Protein AF-A0A7I4XZI0-F1 (afdb_monomer)

Radius of gyration: 18.87 Å; Cα contacts (8 Å, |Δi|>4): 226; chains: 1; bounding box: 50×55×40 Å

pLDDT: mean 74.8, std 14.75, range [33.91, 90.94]

Mean predicted aligned error: 11.01 Å

Sequence (145 aa):
MHFLVASLIFCALLLRDGYAKDEKGFRCNKNVPKIAKEALLNAINEERSMFEIASLKEEDYDCDLAMKASQSIAVPSTLILEGQSKFENFWNETLKNALMSQNNGKTNVAEKIGCKITLTTSKDDGSHSAELYCLIDNGKVKTPR

Structure (mmCIF, N/CA/C/O backbone):
data_AF-A0A7I4XZI0-F1
#
_entry.id   AF-A0A7I4XZI0-F1
#
loop_
_atom_site.group_PDB
_atom_site.id
_atom_site.type_symbol
_atom_site.label_atom_id
_atom_site.label_alt_id
_atom_site.label_comp_id
_atom_site.label_asym_id
_atom_site.label_entity_id
_atom_site.label_seq_id
_atom_site.pdbx_PDB_ins_code
_atom_site.Cartn_x
_atom_site.Cartn_y
_atom_site.Cartn_z
_atom_site.occupancy
_atom_site.B_iso_or_equiv
_atom_site.auth_seq_id
_atom_site.auth_comp_id
_atom_site.auth_asym_id
_atom_site.auth_atom_id
_atom_site.pdbx_PDB_model_num
ATOM 1 N N . MET A 1 1 ? -34.372 -40.871 1.042 1.00 48.72 1 MET A N 1
ATOM 2 C CA . MET A 1 1 ? -33.244 -40.396 0.207 1.00 48.72 1 MET A CA 1
ATOM 3 C C . MET A 1 1 ? -33.208 -38.860 0.085 1.00 48.72 1 MET A C 1
ATOM 5 O O . MET A 1 1 ? -32.963 -38.352 -0.994 1.00 48.72 1 MET A O 1
ATOM 9 N N . HIS A 1 2 ? -33.413 -38.099 1.173 1.00 48.31 2 HIS A N 1
ATOM 10 C CA . HIS A 1 2 ? -33.394 -36.618 1.133 1.00 48.31 2 HIS A CA 1
ATOM 11 C C . HIS A 1 2 ? -32.171 -35.998 1.842 1.00 48.31 2 HIS A C 1
ATOM 13 O O . HIS A 1 2 ? -31.824 -34.852 1.588 1.00 48.31 2 HIS A O 1
ATOM 19 N N . PHE A 1 3 ? -31.462 -36.768 2.677 1.00 46.88 3 PHE A N 1
ATOM 20 C CA . PHE A 1 3 ? -30.312 -36.283 3.454 1.00 46.88 3 PHE A CA 1
ATOM 21 C C . PHE A 1 3 ? -28.989 -36.206 2.668 1.00 46.88 3 PHE A C 1
ATOM 23 O O . PHE A 1 3 ? -28.107 -35.437 3.037 1.00 46.88 3 PHE A O 1
ATOM 30 N N . LEU A 1 4 ? -28.848 -36.947 1.562 1.00 49.94 4 LEU A N 1
ATOM 31 C CA . LEU A 1 4 ? -27.613 -36.963 0.759 1.00 49.94 4 LEU A CA 1
ATOM 32 C C . LEU A 1 4 ? -27.466 -35.726 -0.146 1.00 49.94 4 LEU A C 1
ATOM 34 O O . LEU A 1 4 ? -26.353 -35.264 -0.380 1.00 49.94 4 LEU A O 1
ATOM 38 N N . VAL A 1 5 ? -28.579 -35.147 -0.610 1.00 54.59 5 VAL A N 1
ATOM 39 C CA . VAL A 1 5 ? -28.562 -33.982 -1.515 1.00 54.59 5 VAL A CA 1
ATOM 40 C C . VAL A 1 5 ? -28.169 -32.702 -0.767 1.00 54.59 5 VAL A C 1
ATOM 42 O O . VAL A 1 5 ? -27.373 -31.915 -1.270 1.00 54.59 5 VAL A O 1
ATOM 45 N N . ALA A 1 6 ? -28.650 -32.522 0.469 1.00 53.19 6 ALA A N 1
ATOM 46 C CA . ALA A 1 6 ? -28.291 -31.369 1.297 1.00 53.19 6 ALA A CA 1
ATOM 47 C C . ALA A 1 6 ? -26.794 -31.349 1.666 1.00 53.19 6 ALA A C 1
ATOM 49 O O . ALA A 1 6 ? -26.180 -30.285 1.676 1.00 53.19 6 ALA A O 1
ATOM 50 N N . SER A 1 7 ? -26.191 -32.521 1.902 1.00 56.75 7 SER A N 1
ATOM 51 C CA . SER A 1 7 ? -24.758 -32.653 2.203 1.00 56.75 7 SER A CA 1
ATOM 52 C C . SER A 1 7 ? -23.869 -32.288 1.006 1.00 56.75 7 SER A C 1
ATOM 54 O O . SER A 1 7 ? -22.890 -31.565 1.177 1.00 56.75 7 SER A O 1
ATOM 56 N N . LEU A 1 8 ? -24.246 -32.699 -0.210 1.00 53.84 8 LEU A N 1
ATOM 57 C CA . LEU A 1 8 ? -23.532 -32.340 -1.443 1.00 53.84 8 LEU A CA 1
ATOM 58 C C . LEU A 1 8 ? -23.592 -30.837 -1.746 1.00 53.84 8 LEU A C 1
ATOM 60 O O . LEU A 1 8 ? -22.586 -30.252 -2.142 1.00 53.84 8 LEU A O 1
ATOM 64 N N . ILE A 1 9 ? -24.743 -30.197 -1.511 1.00 62.94 9 ILE A N 1
ATOM 65 C CA . ILE A 1 9 ? -24.897 -28.743 -1.679 1.00 62.94 9 ILE A CA 1
ATOM 66 C C . ILE A 1 9 ? -24.030 -27.989 -0.662 1.00 62.94 9 ILE A C 1
ATOM 68 O O . ILE A 1 9 ? -23.356 -27.028 -1.029 1.00 62.94 9 ILE A O 1
ATOM 72 N N . PHE A 1 10 ? -23.979 -28.447 0.593 1.00 56.38 10 PHE A N 1
ATOM 73 C CA . PHE A 1 10 ? -23.117 -27.851 1.617 1.00 56.38 10 PHE A CA 1
ATOM 74 C C . PHE A 1 10 ? -21.627 -27.975 1.272 1.00 56.38 10 PHE A C 1
ATOM 76 O O . PHE A 1 10 ? -20.891 -26.997 1.384 1.00 56.38 10 PHE A O 1
ATOM 83 N N . CYS A 1 11 ? -21.180 -29.137 0.788 1.00 56.81 11 CYS A N 1
ATOM 84 C CA . CYS A 1 11 ? -19.801 -29.321 0.328 1.00 56.81 11 CYS A CA 1
ATOM 85 C C . CYS A 1 11 ? -19.464 -28.429 -0.875 1.00 56.81 11 CYS A C 1
ATOM 87 O O . CYS A 1 11 ? -18.388 -27.838 -0.906 1.00 56.81 11 CYS A O 1
ATOM 89 N N . ALA A 1 12 ? -20.377 -28.281 -1.839 1.00 58.62 12 ALA A N 1
ATOM 90 C CA . ALA A 1 12 ? -20.174 -27.413 -2.998 1.00 58.62 12 ALA A CA 1
ATOM 91 C C . ALA A 1 12 ? -20.098 -25.925 -2.614 1.00 58.62 12 ALA A C 1
ATOM 93 O O . ALA A 1 12 ? -19.275 -25.193 -3.163 1.00 58.62 12 ALA A O 1
ATOM 94 N N . LEU A 1 13 ? -20.915 -25.478 -1.655 1.00 55.88 13 LEU A N 1
ATOM 95 C CA . LEU A 1 13 ? -20.865 -24.110 -1.131 1.00 55.88 13 LEU A CA 1
ATOM 96 C C . LEU A 1 13 ? -19.567 -23.846 -0.357 1.00 55.88 13 LEU A C 1
ATOM 98 O O . LEU A 1 13 ? -18.912 -22.841 -0.611 1.00 55.88 13 LEU A O 1
ATOM 102 N N . LEU A 1 14 ? -19.141 -24.775 0.506 1.00 51.09 14 LEU A N 1
ATOM 103 C CA . LEU A 1 14 ? -17.882 -24.658 1.252 1.00 51.09 14 LEU A CA 1
ATOM 104 C C . LEU A 1 14 ? -16.652 -24.670 0.334 1.00 51.09 14 LEU A C 1
ATOM 106 O O . LEU A 1 14 ? -15.715 -23.908 0.561 1.00 51.09 14 LEU A O 1
ATOM 110 N N . LEU A 1 15 ? -16.658 -25.491 -0.721 1.00 54.03 15 LEU A N 1
ATOM 111 C CA . LEU A 1 15 ? -15.592 -25.512 -1.726 1.00 54.03 15 LEU A CA 1
ATOM 112 C C . LEU A 1 15 ? -15.574 -24.230 -2.559 1.00 54.03 15 LEU A C 1
ATOM 114 O O . LEU A 1 15 ? -14.500 -23.697 -2.810 1.00 54.03 15 LEU A O 1
ATOM 11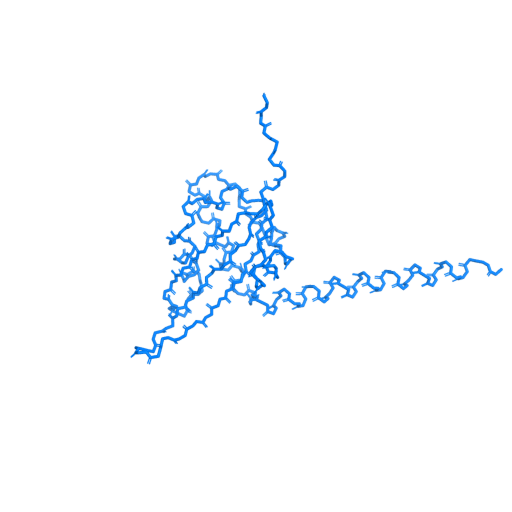8 N N . ARG A 1 16 ? -16.738 -23.701 -2.954 1.00 53.38 16 ARG A N 1
ATOM 119 C CA . ARG A 1 16 ? -16.841 -22.422 -3.671 1.00 53.38 16 ARG A CA 1
ATOM 120 C C . ARG A 1 16 ? -16.343 -21.254 -2.819 1.00 53.38 16 ARG A C 1
ATOM 122 O O . ARG A 1 16 ? -15.601 -20.419 -3.329 1.00 53.38 16 ARG A O 1
ATOM 129 N N . ASP A 1 17 ? -16.721 -21.207 -1.545 1.00 53.09 17 ASP A N 1
ATOM 130 C CA . ASP A 1 17 ? -16.267 -20.169 -0.616 1.00 53.09 17 ASP A CA 1
ATOM 131 C C . ASP A 1 17 ? -14.774 -20.306 -0.296 1.00 53.09 17 ASP A C 1
ATOM 133 O O . ASP A 1 17 ? -14.071 -19.298 -0.216 1.00 53.09 17 ASP A O 1
ATOM 137 N N . GLY A 1 18 ? -14.270 -21.538 -0.168 1.00 44.81 18 GLY A N 1
ATOM 138 C CA . GLY A 1 18 ? -12.842 -21.824 -0.027 1.00 44.81 18 GLY A CA 1
ATOM 139 C C . GLY A 1 18 ? -12.042 -21.364 -1.246 1.00 44.81 18 GLY A C 1
ATOM 140 O O . GLY A 1 18 ? -11.091 -20.602 -1.104 1.00 44.81 18 GLY A O 1
ATOM 141 N N . TYR A 1 19 ? -12.490 -21.721 -2.452 1.00 48.44 19 TYR A N 1
ATOM 142 C CA . TYR A 1 19 ? -11.833 -21.332 -3.702 1.00 48.44 19 TYR A CA 1
ATOM 143 C C . TYR A 1 19 ? -11.875 -19.818 -3.929 1.00 48.44 19 TYR A C 1
ATOM 145 O O . TYR A 1 19 ? -10.883 -19.225 -4.338 1.00 48.44 19 TYR A O 1
ATOM 153 N N . ALA A 1 20 ? -12.995 -19.163 -3.610 1.00 54.94 20 ALA A N 1
ATOM 154 C CA . ALA A 1 20 ? -13.107 -17.711 -3.701 1.00 54.94 20 ALA A CA 1
ATOM 155 C C . ALA A 1 20 ? -12.167 -16.995 -2.716 1.00 54.94 20 ALA A C 1
ATOM 157 O O . ALA A 1 20 ? -11.601 -15.957 -3.059 1.00 54.94 20 ALA A O 1
ATOM 158 N N . LYS A 1 21 ? -11.975 -17.536 -1.505 1.00 52.03 21 LYS A N 1
ATOM 159 C CA . LYS A 1 21 ? -11.018 -17.000 -0.525 1.00 52.03 21 LYS A CA 1
ATOM 160 C C . LYS A 1 21 ? -9.569 -17.204 -0.964 1.00 52.03 21 LYS A C 1
ATOM 162 O O . LYS A 1 21 ? -8.796 -16.248 -0.904 1.00 52.03 21 LYS A O 1
ATOM 167 N N . ASP A 1 22 ? -9.225 -18.387 -1.465 1.00 51.91 22 ASP A N 1
ATOM 168 C CA . ASP A 1 22 ? -7.878 -18.681 -1.964 1.00 51.91 22 ASP A CA 1
ATOM 169 C C . ASP A 1 22 ? -7.545 -17.866 -3.219 1.00 51.91 22 ASP A C 1
ATOM 171 O O . ASP A 1 22 ? -6.450 -17.318 -3.336 1.00 51.91 22 ASP A O 1
ATOM 175 N N . GLU A 1 23 ? -8.503 -17.680 -4.130 1.00 54.94 23 GLU A N 1
ATOM 176 C CA . GLU A 1 23 ? -8.314 -16.861 -5.326 1.00 54.94 23 GLU A CA 1
ATOM 177 C C . GLU A 1 23 ? -8.196 -15.367 -4.984 1.00 54.94 23 GLU A C 1
ATOM 179 O O . GLU A 1 23 ? -7.371 -14.659 -5.569 1.00 54.94 23 GLU A O 1
ATOM 184 N N . LYS A 1 24 ? -8.958 -14.875 -3.996 1.00 55.03 24 LYS A N 1
ATOM 185 C CA . LYS A 1 24 ? -8.797 -13.514 -3.461 1.00 55.03 24 LYS A CA 1
ATOM 186 C C . LYS A 1 24 ? -7.425 -13.316 -2.815 1.00 55.03 24 LYS A C 1
ATOM 188 O O . LYS A 1 24 ? -6.769 -12.320 -3.116 1.00 55.03 24 LYS A O 1
ATOM 193 N N . GLY A 1 25 ? -6.962 -14.261 -1.994 1.00 53.44 25 GLY A N 1
ATOM 194 C CA . GLY A 1 25 ? -5.624 -14.228 -1.394 1.00 53.44 25 GLY A CA 1
ATOM 195 C C . GLY A 1 25 ? -4.508 -14.266 -2.444 1.00 53.44 25 GLY A C 1
ATOM 196 O O . GLY A 1 25 ? -3.568 -13.471 -2.395 1.00 53.44 25 GLY A O 1
ATOM 197 N N . PHE A 1 26 ? -4.657 -15.115 -3.463 1.00 54.59 26 PHE A N 1
ATOM 198 C CA . PHE A 1 26 ? -3.726 -15.222 -4.587 1.00 54.59 26 PHE A CA 1
ATOM 199 C C . PHE A 1 26 ? -3.670 -13.936 -5.430 1.00 54.59 26 PHE A C 1
ATOM 201 O O . PHE A 1 26 ? -2.587 -13.459 -5.770 1.00 54.59 26 PHE A O 1
ATOM 208 N N . ARG A 1 27 ? -4.822 -13.319 -5.734 1.00 55.09 27 ARG A N 1
ATOM 209 C CA . ARG A 1 27 ? -4.891 -12.035 -6.457 1.00 55.09 27 ARG A CA 1
ATOM 210 C C . ARG A 1 27 ? -4.358 -10.866 -5.627 1.00 55.09 27 ARG A C 1
ATOM 212 O O . ARG A 1 27 ? -3.764 -9.954 -6.194 1.00 55.09 27 ARG A O 1
ATOM 219 N N . CYS A 1 28 ? -4.520 -10.903 -4.306 1.00 59.66 28 CYS A N 1
ATOM 220 C CA . CYS A 1 28 ? -4.004 -9.878 -3.402 1.00 59.66 28 CYS A CA 1
ATOM 221 C C . CYS A 1 28 ? -2.473 -9.798 -3.439 1.00 59.66 28 CYS A C 1
ATOM 223 O O . CYS A 1 28 ? -1.912 -8.740 -3.722 1.00 59.66 28 CYS A O 1
ATOM 225 N N . ASN A 1 29 ? -1.805 -10.945 -3.296 1.00 57.94 29 ASN A N 1
ATOM 226 C CA . ASN A 1 29 ? -0.343 -11.040 -3.374 1.00 57.94 29 ASN A CA 1
ATOM 227 C C . ASN A 1 29 ? 0.216 -10.751 -4.779 1.00 57.94 29 ASN A C 1
ATOM 229 O O . ASN A 1 29 ? 1.404 -10.470 -4.927 1.00 57.94 29 ASN A O 1
ATOM 233 N N . LYS A 1 30 ? -0.626 -10.820 -5.819 1.00 56.41 30 LYS A N 1
ATOM 234 C CA . LYS A 1 30 ? -0.256 -10.467 -7.196 1.00 56.41 30 LYS A CA 1
ATOM 235 C C . LYS A 1 30 ? -0.236 -8.951 -7.435 1.00 56.41 30 LYS A C 1
ATOM 237 O O . LYS A 1 30 ? 0.523 -8.496 -8.284 1.00 56.41 30 LYS A O 1
ATOM 242 N N . ASN A 1 31 ? -1.054 -8.183 -6.710 1.00 53.75 31 ASN A N 1
ATOM 243 C CA . ASN A 1 31 ? -1.176 -6.730 -6.892 1.00 53.75 31 ASN A CA 1
ATOM 244 C C . ASN A 1 31 ? -0.185 -5.935 -6.031 1.00 53.75 31 ASN A C 1
ATOM 246 O O . ASN A 1 31 ? 0.265 -4.872 -6.450 1.00 53.75 31 ASN A O 1
ATOM 250 N N . VAL A 1 32 ? 0.171 -6.455 -4.854 1.00 63.97 32 VAL A N 1
ATOM 251 C CA . VAL A 1 32 ? 1.236 -5.909 -4.006 1.00 63.97 32 VAL A CA 1
ATOM 252 C C . VAL A 1 32 ? 2.115 -7.069 -3.542 1.00 63.97 32 VAL A C 1
ATOM 254 O O . VAL A 1 32 ? 1.634 -7.929 -2.801 1.00 63.97 32 VAL A O 1
ATOM 257 N N . PRO A 1 33 ? 3.396 -7.124 -3.956 1.00 67.62 33 PRO A N 1
ATOM 258 C CA . PRO A 1 33 ? 4.326 -8.129 -3.456 1.00 67.62 33 PRO A CA 1
ATOM 259 C C . PRO A 1 33 ? 4.380 -8.098 -1.927 1.00 67.62 33 PRO A C 1
ATOM 261 O O . PRO A 1 33 ? 4.369 -7.019 -1.336 1.00 67.62 33 PRO A O 1
ATOM 264 N N . LYS A 1 34 ? 4.509 -9.261 -1.278 1.00 72.31 34 LYS A N 1
ATOM 265 C CA . LYS A 1 34 ? 4.536 -9.366 0.195 1.00 72.31 34 LYS A CA 1
ATOM 266 C C . LYS A 1 34 ? 5.523 -8.386 0.851 1.00 72.31 34 LYS A C 1
ATOM 268 O O . LYS A 1 34 ? 5.165 -7.699 1.798 1.00 72.31 34 LYS A O 1
ATOM 273 N N . ILE A 1 35 ? 6.721 -8.256 0.276 1.00 72.38 35 ILE A N 1
ATOM 274 C CA . ILE A 1 35 ? 7.760 -7.318 0.735 1.00 72.38 35 ILE A CA 1
ATOM 275 C C . ILE A 1 35 ? 7.261 -5.862 0.712 1.00 72.38 35 ILE A C 1
ATOM 277 O O . ILE A 1 35 ? 7.512 -5.104 1.643 1.00 72.38 35 ILE A O 1
ATOM 281 N N . ALA A 1 36 ? 6.521 -5.468 -0.325 1.00 75.56 36 ALA A N 1
ATOM 282 C CA . ALA A 1 36 ? 5.968 -4.123 -0.441 1.00 75.56 36 ALA A CA 1
ATOM 283 C C . ALA A 1 36 ? 4.776 -3.901 0.510 1.00 75.56 36 ALA A C 1
ATOM 285 O O . ALA A 1 36 ? 4.586 -2.793 1.002 1.00 75.56 36 ALA A O 1
ATOM 286 N N . LYS A 1 37 ? 4.002 -4.952 0.817 1.00 82.00 37 LYS A N 1
ATOM 287 C CA . LYS A 1 37 ? 2.916 -4.908 1.811 1.00 82.00 37 LYS A CA 1
ATOM 288 C C . LYS A 1 37 ? 3.457 -4.662 3.223 1.00 82.00 37 LYS A C 1
ATOM 290 O O . LYS A 1 37 ? 2.951 -3.790 3.921 1.00 82.00 37 LYS A O 1
ATOM 295 N N . GLU A 1 38 ? 4.484 -5.404 3.630 1.00 84.50 38 GLU A N 1
ATOM 296 C CA . GLU A 1 38 ? 5.135 -5.227 4.937 1.00 84.50 38 GLU A CA 1
ATOM 297 C C . GLU A 1 38 ? 5.763 -3.832 5.057 1.00 84.50 38 GLU A C 1
ATOM 299 O O . GLU A 1 38 ? 5.522 -3.125 6.033 1.00 84.50 38 GLU A O 1
ATOM 304 N N . ALA A 1 39 ? 6.492 -3.397 4.025 1.00 85.50 39 ALA A N 1
ATOM 305 C CA . ALA A 1 39 ? 7.089 -2.065 3.958 1.00 85.50 39 ALA A CA 1
ATOM 306 C C . ALA A 1 39 ? 6.051 -0.936 4.076 1.00 85.50 39 ALA A C 1
ATOM 308 O O . ALA A 1 39 ? 6.262 0.042 4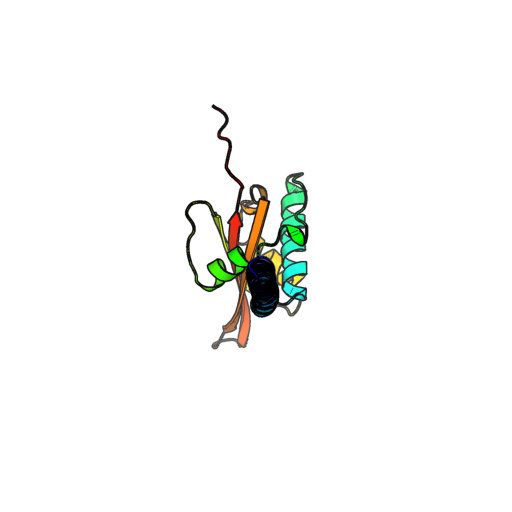.792 1.00 85.50 39 ALA A O 1
ATOM 309 N N . LEU A 1 40 ? 4.907 -1.088 3.408 1.00 86.88 40 LEU A N 1
ATOM 310 C CA . LEU A 1 40 ? 3.799 -0.143 3.473 1.00 86.88 40 LEU A CA 1
ATOM 311 C C . LEU A 1 40 ? 3.177 -0.073 4.875 1.00 86.88 40 LEU A C 1
ATOM 313 O O . LEU A 1 40 ? 2.974 1.021 5.393 1.00 86.88 40 LEU A O 1
ATOM 317 N N . LEU A 1 41 ? 2.877 -1.220 5.496 1.00 89.12 41 LEU A N 1
ATOM 318 C CA . LEU A 1 41 ? 2.326 -1.251 6.856 1.00 89.12 41 LEU A CA 1
ATOM 319 C C . LEU A 1 41 ? 3.298 -0.631 7.862 1.00 89.12 41 LEU A C 1
ATOM 321 O O . LEU A 1 41 ? 2.868 0.120 8.734 1.00 89.12 41 LEU A O 1
ATOM 325 N N . ASN A 1 42 ? 4.601 -0.875 7.707 1.00 90.44 42 ASN A N 1
ATOM 326 C CA . ASN A 1 42 ? 5.626 -0.230 8.525 1.00 90.44 42 ASN A CA 1
ATOM 327 C C . ASN A 1 42 ? 5.609 1.293 8.355 1.00 90.44 42 ASN A C 1
ATOM 329 O O . ASN A 1 42 ? 5.540 2.003 9.353 1.00 90.44 42 ASN A O 1
ATOM 333 N N . ALA A 1 43 ? 5.584 1.796 7.117 1.00 88.31 43 ALA A N 1
ATOM 334 C CA . ALA A 1 43 ? 5.504 3.232 6.846 1.00 88.31 43 ALA A CA 1
ATOM 335 C C . ALA A 1 43 ? 4.267 3.892 7.486 1.00 88.31 43 ALA A C 1
ATOM 337 O O . ALA A 1 43 ? 4.369 4.962 8.082 1.00 88.31 43 ALA A O 1
ATOM 338 N N . ILE A 1 44 ? 3.109 3.232 7.409 1.00 88.81 44 ILE A N 1
ATOM 339 C CA . ILE A 1 44 ? 1.860 3.707 8.020 1.00 88.81 44 ILE A CA 1
ATOM 340 C C . ILE A 1 44 ? 1.948 3.691 9.544 1.00 88.81 44 ILE A C 1
ATOM 342 O O . ILE A 1 44 ? 1.510 4.629 10.204 1.00 88.81 44 ILE A O 1
ATOM 346 N N . ASN A 1 45 ? 2.497 2.624 10.118 1.00 90.94 45 ASN A N 1
ATOM 347 C CA . ASN A 1 45 ? 2.622 2.483 11.563 1.00 90.94 45 ASN A CA 1
ATOM 348 C C . ASN A 1 45 ? 3.627 3.473 12.152 1.00 90.94 45 ASN A C 1
ATOM 350 O O . ASN A 1 45 ? 3.396 3.988 13.243 1.00 90.94 45 ASN A O 1
ATOM 354 N N . GLU A 1 46 ? 4.701 3.786 11.428 1.00 88.88 46 GLU A N 1
ATOM 355 C CA . GLU A 1 46 ? 5.616 4.867 11.790 1.00 88.88 46 GLU A CA 1
ATOM 356 C C . GLU A 1 46 ? 4.891 6.212 11.839 1.00 88.88 46 GLU A C 1
ATOM 358 O O . GLU A 1 46 ? 5.001 6.913 12.842 1.00 88.88 46 GLU A O 1
ATOM 363 N N . GLU A 1 47 ? 4.099 6.558 10.823 1.00 86.81 47 GLU A N 1
ATOM 364 C CA . GLU A 1 47 ? 3.285 7.777 10.856 1.00 86.81 47 GLU A CA 1
ATOM 365 C C . GLU A 1 47 ? 2.288 7.764 12.026 1.00 86.81 47 GLU A C 1
ATOM 367 O O . GLU A 1 47 ? 2.270 8.701 12.818 1.00 86.81 47 GLU A O 1
ATOM 372 N N . ARG A 1 48 ? 1.518 6.682 12.213 1.00 88.25 48 ARG A N 1
ATOM 373 C CA . ARG A 1 48 ? 0.538 6.539 13.311 1.00 88.25 48 ARG A CA 1
ATOM 374 C C . ARG A 1 48 ? 1.178 6.648 14.694 1.00 88.25 48 ARG A C 1
ATOM 376 O O . ARG A 1 48 ? 0.570 7.215 15.601 1.00 88.25 48 ARG A O 1
ATOM 383 N N . SER A 1 49 ? 2.412 6.163 14.850 1.00 88.81 49 SER A N 1
ATOM 384 C CA . SER A 1 49 ? 3.165 6.284 16.101 1.00 88.81 49 SER A CA 1
ATOM 385 C C . SER A 1 49 ? 3.465 7.737 16.475 1.00 88.81 49 SER A C 1
ATOM 387 O O . SER A 1 49 ? 3.469 8.058 17.661 1.00 88.81 49 SER A O 1
ATOM 389 N N . MET A 1 50 ? 3.618 8.637 15.491 1.00 86.19 50 MET A N 1
ATOM 390 C CA . MET A 1 50 ? 3.799 10.076 15.741 1.00 86.19 50 MET A CA 1
ATOM 391 C C . MET A 1 50 ? 2.553 10.721 16.363 1.00 86.19 50 MET A C 1
ATOM 393 O O . MET A 1 50 ? 2.647 11.803 16.937 1.00 86.19 50 MET A O 1
ATOM 397 N N . PHE A 1 51 ? 1.398 10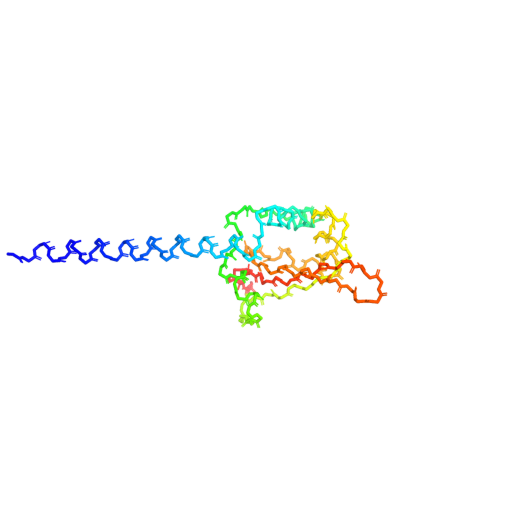.060 16.254 1.00 84.69 51 PHE A N 1
ATOM 398 C CA . PHE A 1 51 ? 0.109 10.518 16.771 1.00 84.69 51 PHE A CA 1
ATOM 399 C C . PHE A 1 51 ? -0.415 9.661 17.936 1.00 84.69 51 PHE A C 1
ATOM 401 O O . PHE A 1 51 ? -1.571 9.819 18.318 1.00 84.69 51 PHE A O 1
ATOM 408 N N . GLU A 1 52 ? 0.399 8.749 18.487 1.00 87.00 52 GLU A N 1
ATOM 409 C CA . GLU A 1 52 ? -0.001 7.798 19.544 1.00 87.00 52 GLU A CA 1
ATOM 410 C C . GLU A 1 52 ? -1.194 6.898 19.155 1.00 87.00 52 GLU A C 1
ATOM 412 O O . GLU A 1 52 ? -1.986 6.46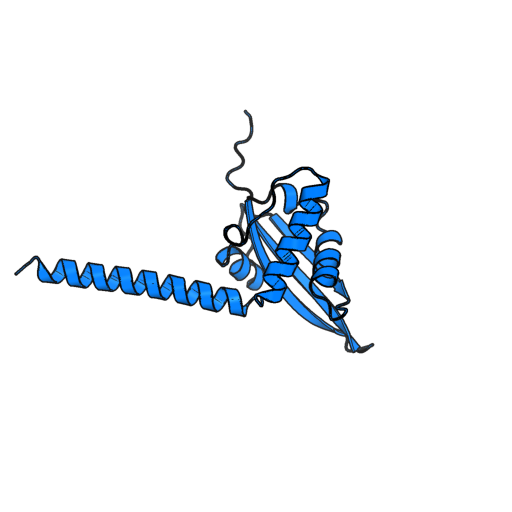2 19.993 1.00 87.00 52 GLU A O 1
ATOM 417 N N . ILE A 1 53 ? -1.328 6.591 17.863 1.00 86.31 53 ILE A N 1
ATOM 418 C CA . ILE A 1 53 ? -2.414 5.763 17.332 1.00 86.31 53 ILE A CA 1
ATOM 419 C C . ILE A 1 53 ? -1.957 4.309 17.233 1.00 86.31 53 ILE A C 1
ATOM 421 O O . ILE A 1 53 ? -0.839 4.017 16.811 1.00 86.31 53 ILE A O 1
ATOM 425 N N . ALA A 1 54 ? -2.850 3.379 17.583 1.00 87.19 54 ALA A N 1
ATOM 426 C CA . ALA A 1 54 ? -2.582 1.946 17.519 1.00 87.19 54 ALA A CA 1
ATOM 427 C C . ALA A 1 54 ? -2.126 1.507 16.117 1.00 87.19 54 ALA A C 1
ATOM 429 O O . ALA A 1 54 ? -2.754 1.861 15.116 1.00 87.19 54 ALA A O 1
ATOM 430 N N . SER A 1 55 ? -1.058 0.713 16.054 1.00 89.88 55 SER A N 1
ATOM 431 C CA . SER A 1 55 ? -0.530 0.156 14.809 1.00 89.88 55 SER A CA 1
ATOM 432 C C . SER A 1 55 ? -1.531 -0.776 14.127 1.00 89.88 55 SER A C 1
ATOM 434 O O . SER A 1 55 ? -2.214 -1.557 14.790 1.00 89.88 55 SER A O 1
ATOM 436 N N . LEU A 1 56 ? -1.556 -0.732 12.799 1.00 88.75 56 LEU A N 1
ATOM 437 C CA . LEU A 1 56 ? -2.212 -1.720 11.954 1.00 88.75 56 LEU A CA 1
ATOM 438 C C . LEU A 1 56 ? -1.371 -2.996 11.883 1.00 88.75 56 LEU A C 1
ATOM 440 O O . LEU A 1 56 ? -0.137 -2.961 11.823 1.00 88.75 56 LEU A O 1
ATOM 444 N N . LYS A 1 57 ? -2.049 -4.134 11.857 1.00 87.81 57 LYS A N 1
ATOM 445 C CA . LYS A 1 57 ? -1.474 -5.465 11.689 1.00 87.81 57 LYS A CA 1
ATOM 446 C C . LYS A 1 57 ? -1.681 -5.960 10.263 1.00 87.81 57 LYS A C 1
ATOM 448 O O . LYS A 1 57 ? -2.422 -5.385 9.472 1.00 87.81 57 LYS A O 1
ATOM 453 N N . GLU A 1 58 ? -1.053 -7.085 9.933 1.00 84.00 58 GLU A N 1
ATOM 454 C CA . GLU A 1 58 ? -1.208 -7.695 8.611 1.00 84.00 58 GLU A CA 1
ATOM 455 C C . GLU A 1 58 ? -2.671 -8.059 8.283 1.00 84.00 58 GLU A C 1
ATOM 457 O O . GLU A 1 58 ? -3.081 -7.968 7.124 1.00 84.00 58 GLU A O 1
ATOM 462 N N . GLU A 1 59 ? -3.452 -8.434 9.299 1.00 82.94 59 GLU A N 1
ATOM 463 C CA . GLU A 1 59 ? -4.889 -8.738 9.211 1.00 82.94 59 GLU A CA 1
ATOM 464 C C . GLU A 1 59 ? -5.767 -7.514 8.897 1.00 82.94 59 GLU A C 1
ATOM 466 O O . GLU A 1 59 ? -6.861 -7.677 8.356 1.00 82.94 59 GLU A O 1
ATOM 471 N N . ASP A 1 60 ? -5.265 -6.302 9.152 1.00 87.88 60 ASP A N 1
ATOM 472 C CA . ASP A 1 60 ? -5.946 -5.038 8.840 1.00 87.88 60 ASP A CA 1
ATOM 473 C C . ASP A 1 60 ? -5.723 -4.605 7.380 1.00 87.88 60 ASP A C 1
ATOM 475 O O . ASP A 1 60 ? -6.346 -3.661 6.883 1.00 87.88 60 ASP A O 1
ATOM 479 N N . TYR A 1 61 ? -4.845 -5.305 6.656 1.00 86.56 61 TYR A N 1
ATOM 480 C CA . TYR A 1 61 ? -4.672 -5.092 5.228 1.00 86.56 61 TYR A CA 1
ATOM 481 C C . TYR A 1 61 ? -5.800 -5.771 4.439 1.00 86.56 61 TYR A C 1
ATOM 483 O O . TYR A 1 61 ? -5.883 -7.000 4.359 1.00 86.56 61 TYR A O 1
ATOM 491 N N . ASP A 1 62 ? -6.649 -4.970 3.802 1.00 87.50 62 ASP A N 1
ATOM 492 C CA . ASP A 1 62 ? -7.825 -5.430 3.075 1.00 87.50 62 ASP A CA 1
ATOM 493 C C . ASP A 1 62 ? -7.536 -5.583 1.574 1.00 87.50 62 ASP A C 1
ATOM 495 O O . ASP A 1 62 ? -7.355 -4.628 0.811 1.00 87.50 62 ASP A O 1
ATOM 499 N N . CYS A 1 63 ? -7.519 -6.837 1.135 1.00 81.62 63 CYS A N 1
ATOM 500 C CA . CYS A 1 63 ? -7.279 -7.213 -0.252 1.00 81.62 63 CYS A CA 1
ATOM 501 C C . CYS A 1 63 ? -8.374 -6.750 -1.225 1.00 81.62 63 CYS A C 1
ATOM 503 O O . CYS A 1 63 ? -8.078 -6.488 -2.394 1.00 81.62 63 CYS A O 1
ATOM 505 N N . ASP A 1 64 ? -9.627 -6.639 -0.774 1.00 83.94 64 ASP A N 1
ATOM 506 C CA . ASP A 1 64 ? -10.713 -6.126 -1.609 1.00 83.94 64 ASP A CA 1
ATOM 507 C C . ASP A 1 64 ? -10.545 -4.607 -1.802 1.00 83.94 64 ASP A C 1
ATOM 509 O O . ASP A 1 64 ? -10.758 -4.109 -2.911 1.00 83.94 64 ASP A O 1
ATOM 513 N N . LEU A 1 65 ? -10.089 -3.870 -0.777 1.00 86.69 65 LEU A N 1
ATOM 514 C CA . LEU A 1 65 ? -9.692 -2.461 -0.922 1.00 86.69 65 LEU A CA 1
ATOM 515 C C . LEU A 1 65 ? -8.508 -2.299 -1.882 1.00 86.69 65 LEU A C 1
ATOM 517 O O . LEU A 1 65 ? -8.561 -1.439 -2.757 1.00 86.69 65 LEU A O 1
ATOM 521 N N . ALA A 1 66 ? -7.487 -3.157 -1.801 1.00 84.94 66 ALA A N 1
ATOM 522 C CA . ALA A 1 66 ? -6.338 -3.122 -2.712 1.00 84.94 66 ALA A CA 1
ATOM 523 C C . ALA A 1 66 ? -6.740 -3.389 -4.177 1.00 84.94 66 ALA A C 1
ATOM 525 O O . ALA A 1 66 ? -6.210 -2.785 -5.112 1.00 84.94 66 ALA A O 1
ATOM 526 N N . MET A 1 67 ? -7.718 -4.270 -4.399 1.00 83.81 67 MET A N 1
ATOM 527 C CA . MET A 1 67 ? -8.258 -4.541 -5.732 1.00 83.81 67 MET A CA 1
ATOM 528 C C . MET A 1 67 ? -9.094 -3.376 -6.271 1.00 83.81 67 MET A C 1
ATOM 530 O O . MET A 1 67 ? -8.991 -3.029 -7.443 1.00 83.81 67 MET A O 1
ATOM 534 N N . LYS A 1 68 ? -9.900 -2.734 -5.425 1.00 84.56 68 LYS A N 1
ATOM 535 C CA . LYS A 1 68 ? -10.641 -1.525 -5.813 1.00 84.56 68 LYS A CA 1
ATOM 536 C C . LYS A 1 68 ? -9.697 -0.361 -6.100 1.00 84.56 68 LYS A C 1
ATOM 538 O O . LYS A 1 68 ? -9.898 0.355 -7.077 1.00 84.56 68 LYS A O 1
ATOM 543 N N . ALA A 1 69 ? -8.630 -0.241 -5.310 1.00 84.62 69 ALA A N 1
ATOM 544 C CA . ALA A 1 69 ? -7.538 0.693 -5.532 1.00 84.62 69 ALA A CA 1
ATOM 545 C C . ALA A 1 69 ? -6.875 0.474 -6.902 1.00 84.62 69 ALA A C 1
ATOM 547 O O . ALA A 1 69 ? -6.630 1.431 -7.633 1.00 84.62 69 ALA A O 1
ATOM 548 N N . SER A 1 70 ? -6.646 -0.782 -7.309 1.00 80.69 70 SER A N 1
ATOM 549 C CA . SER A 1 70 ? -6.055 -1.078 -8.622 1.00 80.69 70 SER A CA 1
ATOM 550 C C . SER A 1 70 ? -6.967 -0.742 -9.803 1.00 80.69 70 SER A C 1
ATOM 552 O O . SER A 1 70 ? -6.467 -0.380 -10.869 1.00 80.69 70 SER A O 1
ATOM 554 N N . GLN A 1 71 ? -8.282 -0.809 -9.592 1.00 81.62 71 GLN A N 1
ATOM 555 C CA . GLN A 1 71 ? -9.318 -0.463 -10.566 1.00 81.62 71 GLN A CA 1
ATOM 556 C C . GLN A 1 71 ? -9.742 1.015 -10.509 1.00 81.62 71 GLN A C 1
ATOM 558 O O . GLN A 1 71 ? -10.638 1.408 -11.254 1.00 81.62 71 GLN A O 1
ATOM 563 N N . SER A 1 72 ? -9.132 1.824 -9.634 1.00 75.88 72 SER A N 1
ATOM 564 C CA . SER A 1 72 ? -9.504 3.229 -9.403 1.00 75.88 72 SER A CA 1
ATOM 565 C C . SER A 1 72 ? -10.994 3.414 -9.066 1.00 75.88 72 SER A C 1
ATOM 567 O O . SER A 1 72 ? -11.612 4.413 -9.432 1.00 75.88 72 SER A O 1
ATOM 569 N N . ILE A 1 73 ? -11.592 2.439 -8.373 1.00 71.12 73 ILE A N 1
ATOM 570 C CA . ILE A 1 73 ? -12.997 2.486 -7.960 1.00 71.12 73 ILE A CA 1
ATOM 571 C C . ILE A 1 73 ? -13.095 3.225 -6.626 1.00 71.12 73 ILE A C 1
ATOM 573 O O . ILE A 1 73 ? -12.704 2.693 -5.586 1.00 71.12 73 ILE A O 1
ATOM 577 N N . ALA A 1 74 ? -13.675 4.426 -6.649 1.00 65.06 74 ALA A N 1
ATOM 578 C CA . ALA A 1 74 ? -14.012 5.159 -5.435 1.00 65.06 74 ALA A CA 1
ATOM 579 C C . ALA A 1 74 ? -15.173 4.475 -4.692 1.00 65.06 74 ALA A C 1
ATOM 581 O O . ALA A 1 74 ? -16.201 4.146 -5.288 1.00 65.06 74 ALA A O 1
ATOM 582 N N . VAL A 1 75 ? -15.025 4.283 -3.379 1.00 72.81 75 VAL A N 1
ATOM 583 C CA . VAL A 1 75 ? -16.087 3.760 -2.509 1.00 72.81 75 VAL A CA 1
ATOM 584 C C . VAL A 1 75 ? -16.554 4.885 -1.577 1.00 72.81 75 VAL A C 1
ATOM 586 O O . VAL A 1 75 ? -15.710 5.568 -0.999 1.00 72.81 75 VAL A O 1
ATOM 589 N N . PRO A 1 76 ? -17.872 5.093 -1.378 1.00 65.94 76 PRO A N 1
ATOM 590 C CA . PRO A 1 76 ? -18.39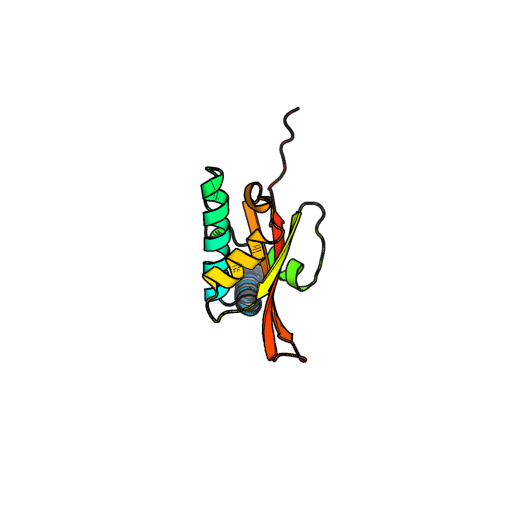0 6.223 -0.594 1.00 65.94 76 PRO A CA 1
ATOM 591 C C . PRO A 1 76 ? -17.897 6.317 0.858 1.00 65.94 76 PRO A C 1
ATOM 593 O O . PRO A 1 76 ? -17.975 7.383 1.457 1.00 65.94 76 PRO A O 1
ATOM 596 N N . SER A 1 77 ? -17.416 5.213 1.433 1.00 67.44 77 SER A N 1
ATOM 597 C CA . SER A 1 77 ? -16.930 5.123 2.815 1.00 67.44 77 SER A CA 1
ATOM 598 C C . SER A 1 77 ? -15.407 5.021 2.925 1.00 67.44 77 SER A C 1
ATOM 600 O O . SER A 1 77 ? -14.911 4.623 3.972 1.00 67.44 77 SER A O 1
ATOM 602 N N . THR A 1 78 ? -14.662 5.319 1.855 1.00 70.75 78 THR A N 1
ATOM 603 C CA . THR A 1 78 ? -13.200 5.196 1.859 1.00 70.75 78 THR A CA 1
ATOM 604 C C . THR A 1 78 ? -12.515 6.511 1.550 1.00 70.75 78 THR A C 1
ATOM 606 O O . THR A 1 78 ? -12.911 7.206 0.614 1.00 70.75 78 THR A O 1
ATOM 609 N N . LEU A 1 79 ? -11.452 6.828 2.289 1.00 78.56 79 LEU A N 1
ATOM 610 C CA . LEU A 1 79 ? -10.559 7.922 1.914 1.00 78.56 79 LEU A CA 1
ATOM 611 C C . LEU A 1 79 ? -9.503 7.405 0.937 1.00 78.56 79 LEU A C 1
ATOM 613 O O . LEU A 1 79 ? -9.040 6.267 1.043 1.00 78.56 79 LEU A O 1
ATOM 617 N N . ILE A 1 80 ? -9.136 8.268 -0.003 1.00 80.81 80 ILE A N 1
ATOM 618 C CA . ILE A 1 80 ? -8.123 7.998 -1.017 1.00 80.81 80 ILE A CA 1
ATOM 619 C C . ILE A 1 80 ? -6.806 8.624 -0.559 1.00 80.81 80 ILE A C 1
ATOM 621 O O . ILE A 1 80 ? -6.765 9.815 -0.224 1.00 80.81 80 ILE A O 1
ATOM 625 N N . LEU A 1 81 ? -5.743 7.821 -0.550 1.00 82.56 81 LEU A N 1
ATOM 626 C CA . LEU A 1 81 ? -4.378 8.279 -0.311 1.00 82.56 81 LEU A CA 1
ATOM 627 C C . LEU A 1 81 ? -3.573 8.088 -1.587 1.00 82.56 81 LEU A C 1
ATOM 629 O O . LEU A 1 81 ? -3.527 6.986 -2.130 1.00 82.56 81 LEU A O 1
ATOM 633 N N . GLU A 1 82 ? -2.932 9.154 -2.034 1.00 85.62 82 GLU A N 1
ATOM 634 C CA . GLU A 1 82 ? -2.044 9.135 -3.188 1.00 85.62 82 GLU A CA 1
ATOM 635 C C . GLU A 1 82 ? -0.649 9.536 -2.735 1.00 85.62 82 GLU A C 1
ATOM 637 O O . GLU A 1 82 ? -0.482 10.256 -1.751 1.00 85.62 82 GLU A O 1
ATOM 642 N N . GLY A 1 83 ? 0.367 9.028 -3.413 1.00 84.38 83 GLY A N 1
ATOM 643 C CA . GLY A 1 83 ? 1.738 9.297 -3.037 1.00 84.38 83 GLY A CA 1
ATOM 644 C C . GLY A 1 83 ? 2.692 8.963 -4.157 1.00 84.38 83 GLY A C 1
ATOM 645 O O . GLY A 1 83 ? 2.496 7.974 -4.859 1.00 84.38 83 GLY A O 1
ATOM 646 N N . GLN A 1 84 ? 3.740 9.763 -4.313 1.00 86.38 84 GLN A N 1
ATOM 647 C CA . GLN A 1 84 ? 4.784 9.487 -5.291 1.00 86.38 84 GLN A CA 1
ATOM 648 C C . GLN A 1 84 ? 6.157 9.671 -4.659 1.00 86.38 84 GLN A C 1
ATOM 650 O O . GLN A 1 84 ? 6.381 10.588 -3.871 1.00 86.38 84 GLN A O 1
ATOM 655 N N . SER A 1 85 ? 7.090 8.793 -5.011 1.00 87.56 85 SER A N 1
ATOM 656 C CA . SER A 1 85 ? 8.489 8.926 -4.622 1.00 87.56 85 SER A CA 1
ATOM 657 C C . SER A 1 85 ? 9.411 8.353 -5.690 1.00 87.56 85 SER A C 1
ATOM 659 O O . SER A 1 85 ? 9.005 7.510 -6.489 1.00 87.56 85 SER A O 1
ATOM 661 N N . LYS A 1 86 ? 10.666 8.799 -5.704 1.00 86.31 86 LYS A N 1
ATOM 662 C CA . LYS A 1 86 ? 11.715 8.162 -6.497 1.00 86.31 86 LYS A CA 1
ATOM 663 C C . LYS A 1 86 ? 12.046 6.808 -5.864 1.00 86.31 86 LYS A C 1
ATOM 665 O O . LYS A 1 86 ? 12.212 6.718 -4.653 1.00 86.31 86 LYS A O 1
ATOM 670 N N . PHE A 1 87 ? 12.114 5.755 -6.670 1.00 83.44 87 PHE A N 1
ATOM 671 C CA . PHE A 1 87 ? 12.432 4.417 -6.182 1.00 83.44 87 PHE A CA 1
ATOM 672 C C . PHE A 1 87 ? 13.947 4.236 -6.077 1.00 83.44 87 PHE A C 1
ATOM 674 O O . PHE A 1 87 ? 14.661 4.306 -7.077 1.00 83.44 87 PHE A O 1
ATOM 681 N N . GLU A 1 88 ? 14.425 3.971 -4.862 1.00 79.88 88 GLU A N 1
ATOM 682 C CA . GLU A 1 88 ? 15.856 3.864 -4.539 1.00 79.88 88 GLU A CA 1
ATOM 683 C C . GLU A 1 88 ? 16.294 2.414 -4.262 1.00 79.88 88 GLU A C 1
ATOM 685 O O . GLU A 1 88 ? 17.251 2.175 -3.538 1.00 79.88 88 GLU A O 1
ATOM 690 N N . ASN A 1 89 ? 15.595 1.414 -4.818 1.00 73.50 89 ASN A N 1
ATOM 691 C CA . ASN A 1 89 ? 15.784 -0.021 -4.524 1.00 73.50 89 ASN A CA 1
ATOM 692 C C . ASN A 1 89 ? 15.529 -0.430 -3.056 1.00 73.50 89 ASN A C 1
ATOM 694 O O . ASN A 1 89 ? 15.697 -1.599 -2.706 1.00 73.50 89 ASN A O 1
ATOM 698 N N . PHE A 1 90 ? 15.036 0.488 -2.220 1.00 81.75 90 PHE A N 1
ATOM 699 C CA . PHE A 1 90 ? 14.623 0.246 -0.839 1.00 81.75 90 PHE A CA 1
ATOM 700 C C . PHE A 1 90 ? 13.123 0.514 -0.684 1.00 81.75 90 PHE A C 1
ATOM 702 O O . PHE A 1 90 ? 12.673 1.662 -0.675 1.00 81.75 90 PHE A O 1
ATOM 709 N N . TRP A 1 91 ? 12.331 -0.557 -0.558 1.00 82.31 91 TRP A N 1
ATOM 710 C CA . TRP A 1 91 ? 10.869 -0.462 -0.454 1.00 82.31 91 TRP A CA 1
ATOM 711 C C . TRP A 1 91 ? 10.405 0.370 0.743 1.00 82.31 91 TRP A C 1
ATOM 713 O O . TRP A 1 91 ? 9.506 1.187 0.580 1.00 82.31 91 TRP A O 1
ATOM 723 N N . ASN A 1 92 ? 11.023 0.194 1.916 1.00 83.94 92 ASN A N 1
ATOM 724 C CA . ASN A 1 92 ? 10.621 0.904 3.134 1.00 83.94 92 ASN A CA 1
ATOM 725 C C . ASN A 1 92 ? 10.702 2.422 2.951 1.00 83.94 92 ASN A C 1
ATOM 727 O O . ASN A 1 92 ? 9.706 3.115 3.133 1.00 83.94 92 ASN A O 1
ATOM 731 N N . GLU A 1 93 ? 11.863 2.934 2.541 1.00 86.81 93 GLU A N 1
ATOM 732 C CA . GLU A 1 93 ? 12.059 4.375 2.359 1.00 86.81 93 GLU A CA 1
ATOM 733 C C . GLU A 1 93 ? 11.224 4.915 1.201 1.00 86.81 93 GLU A C 1
ATOM 735 O O . GLU A 1 93 ? 10.576 5.951 1.343 1.00 86.81 93 GLU A O 1
ATOM 740 N N . THR A 1 94 ? 11.151 4.179 0.087 1.00 86.88 94 THR A N 1
ATOM 741 C CA . THR A 1 94 ? 10.364 4.619 -1.070 1.00 86.88 94 THR A CA 1
ATOM 742 C C . THR A 1 94 ? 8.879 4.750 -0.720 1.00 86.88 94 THR A C 1
ATOM 744 O O . THR A 1 94 ? 8.256 5.767 -1.026 1.00 86.88 94 THR A O 1
ATOM 747 N N . LEU A 1 95 ? 8.290 3.742 -0.066 1.00 86.06 95 LEU A N 1
ATOM 748 C CA . LEU A 1 95 ? 6.867 3.759 0.284 1.00 86.06 95 LEU A CA 1
ATOM 749 C C . LEU A 1 95 ? 6.564 4.730 1.418 1.00 86.06 95 LEU A C 1
ATOM 751 O O . LEU A 1 95 ? 5.518 5.372 1.386 1.00 86.06 95 LEU A O 1
ATOM 755 N N . LYS A 1 96 ? 7.485 4.898 2.372 1.00 86.56 96 LYS A N 1
ATOM 756 C CA . LYS A 1 96 ? 7.385 5.937 3.398 1.00 86.56 96 LYS A CA 1
ATOM 757 C C . LYS A 1 96 ? 7.353 7.325 2.779 1.00 86.56 96 LYS A C 1
ATOM 759 O O . LYS A 1 96 ? 6.446 8.095 3.071 1.00 86.56 96 LYS A O 1
ATOM 764 N N . ASN A 1 97 ? 8.290 7.630 1.888 1.00 88.75 97 ASN A N 1
ATOM 765 C CA . ASN A 1 97 ? 8.329 8.919 1.206 1.00 88.75 97 ASN A CA 1
ATOM 766 C C . ASN A 1 97 ? 7.073 9.136 0.353 1.00 88.75 97 ASN A C 1
ATOM 768 O O . ASN A 1 97 ? 6.492 10.219 0.388 1.00 88.75 97 ASN A O 1
ATOM 772 N N . ALA A 1 98 ? 6.617 8.100 -0.361 1.00 86.94 98 ALA A N 1
ATOM 773 C CA . ALA A 1 98 ? 5.384 8.170 -1.137 1.00 86.94 98 ALA A CA 1
ATOM 774 C C . ALA A 1 98 ? 4.182 8.468 -0.230 1.00 86.94 98 ALA A C 1
ATOM 776 O O . ALA A 1 98 ? 3.450 9.415 -0.496 1.00 86.94 98 ALA A O 1
ATOM 777 N N . LEU A 1 99 ? 4.017 7.738 0.876 1.00 86.56 99 LEU A N 1
ATOM 778 C CA . LEU A 1 99 ? 2.937 7.963 1.836 1.00 86.56 99 LEU A CA 1
ATOM 779 C C . LEU A 1 99 ? 2.988 9.390 2.402 1.00 86.56 99 LEU A C 1
ATOM 781 O O . LEU A 1 99 ? 2.028 10.145 2.285 1.00 86.56 99 LEU A O 1
ATOM 785 N N . MET A 1 100 ? 4.133 9.808 2.936 1.00 82.88 100 MET A N 1
ATOM 786 C CA . MET A 1 100 ? 4.283 11.117 3.579 1.00 82.88 100 MET A CA 1
ATOM 787 C C . MET A 1 100 ? 4.109 12.297 2.610 1.00 82.88 100 MET A C 1
ATOM 789 O O . MET A 1 100 ? 3.818 13.402 3.059 1.00 82.88 100 MET A O 1
ATOM 793 N N . SER A 1 101 ? 4.246 12.085 1.294 1.00 82.25 101 SER A N 1
ATOM 794 C CA . SER A 1 101 ? 4.155 13.163 0.299 1.00 82.25 101 SER A CA 1
ATOM 795 C C . SER A 1 101 ? 2.776 13.834 0.221 1.00 82.25 101 SER A C 1
ATOM 797 O O . SER A 1 101 ? 2.714 15.031 -0.059 1.00 8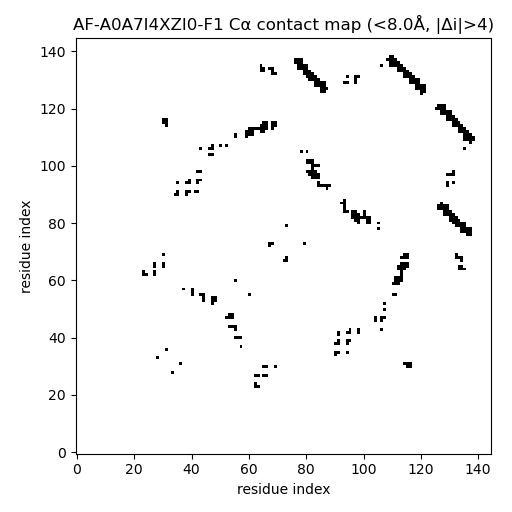2.25 101 SER A O 1
ATOM 799 N N . GLN A 1 102 ? 1.675 13.108 0.473 1.00 74.44 102 GLN A N 1
ATOM 800 C CA . GLN A 1 102 ? 0.312 13.674 0.385 1.00 74.44 102 GLN A CA 1
ATOM 801 C C . GLN A 1 102 ? -0.682 13.148 1.437 1.00 74.44 102 GLN A C 1
ATOM 803 O O . GLN A 1 102 ? -1.863 13.528 1.435 1.00 74.44 102 GLN A O 1
ATOM 808 N N . ASN A 1 103 ? -0.239 12.266 2.337 1.00 71.94 103 ASN A N 1
ATOM 809 C CA . ASN A 1 103 ? -1.128 11.621 3.296 1.00 71.94 103 ASN A CA 1
ATOM 810 C C . ASN A 1 103 ? -1.546 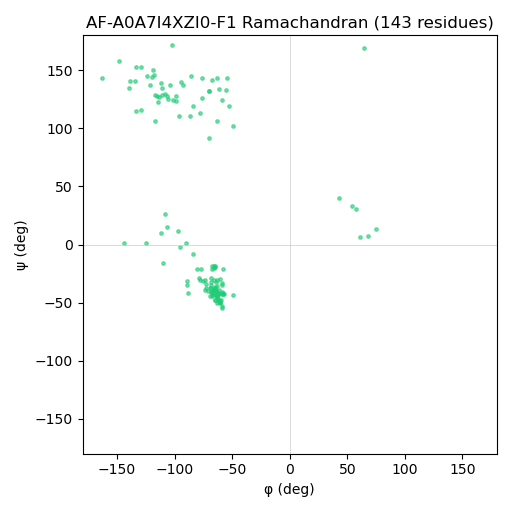12.546 4.450 1.00 71.94 103 ASN A C 1
ATOM 812 O O . ASN A 1 103 ? -2.684 12.441 4.892 1.00 71.94 103 ASN A O 1
ATOM 816 N N . ASN A 1 104 ? -0.708 13.496 4.894 1.00 70.94 104 ASN A N 1
ATOM 817 C CA . ASN A 1 104 ? -1.022 14.459 5.970 1.00 70.94 104 ASN A CA 1
ATOM 818 C C . ASN A 1 104 ? -1.754 13.830 7.185 1.00 70.94 104 ASN A C 1
ATOM 820 O O . ASN A 1 104 ? -2.706 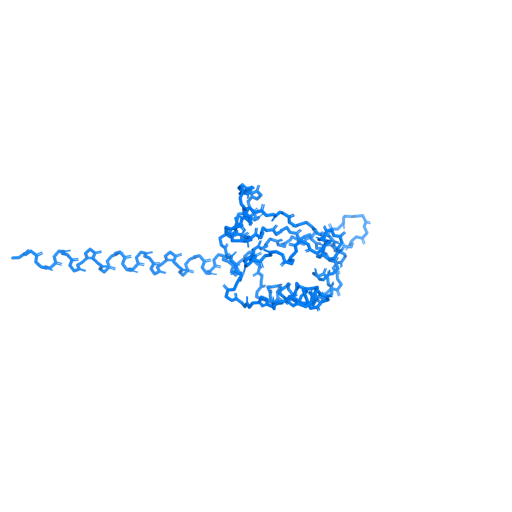14.418 7.702 1.00 70.94 104 ASN A O 1
ATOM 824 N N . GLY A 1 105 ? -1.378 12.619 7.619 1.00 75.50 105 GLY A N 1
ATOM 825 C CA . GLY A 1 105 ? -2.030 11.931 8.737 1.00 75.50 105 GLY A CA 1
ATOM 826 C C . GLY A 1 105 ? -3.409 11.329 8.435 1.00 75.50 105 GLY A C 1
ATOM 827 O O . GLY A 1 105 ? -4.113 10.942 9.363 1.00 75.50 105 GLY A O 1
ATOM 828 N N . LYS A 1 106 ? -3.850 11.209 7.176 1.00 80.31 106 LYS A N 1
ATOM 829 C CA . LYS A 1 106 ? -5.143 10.567 6.849 1.00 80.31 106 LYS A CA 1
ATOM 830 C C . LYS A 1 106 ? -5.164 9.071 7.193 1.00 80.31 106 LYS A C 1
ATOM 832 O O . LYS A 1 106 ? -6.239 8.512 7.386 1.00 80.31 106 LYS A O 1
ATOM 837 N N . THR A 1 107 ? -4.013 8.419 7.338 1.00 81.69 107 THR A N 1
ATOM 838 C CA . THR A 1 107 ? -3.894 7.034 7.848 1.00 81.69 107 THR A CA 1
ATOM 839 C C . THR A 1 107 ? -4.321 6.884 9.302 1.00 81.69 107 THR A C 1
ATOM 841 O O . THR A 1 107 ? -4.638 5.771 9.714 1.00 81.69 107 THR A O 1
ATOM 844 N N . ASN A 1 108 ? -4.381 7.969 10.073 1.00 81.19 108 ASN A N 1
ATOM 845 C CA . ASN A 1 108 ? -4.754 7.964 11.489 1.00 81.19 108 ASN A CA 1
ATOM 846 C C . ASN A 1 108 ? -6.171 7.438 11.738 1.00 81.19 108 ASN A C 1
ATOM 848 O O . ASN A 1 108 ? -6.441 6.848 12.779 1.00 81.19 108 ASN A O 1
ATOM 852 N N . VAL A 1 109 ? -7.073 7.631 10.774 1.00 80.25 109 VAL A N 1
ATOM 853 C CA . VAL A 1 109 ? -8.477 7.208 10.881 1.00 80.25 109 VAL A CA 1
ATOM 854 C C . VAL A 1 109 ? -8.745 5.842 10.251 1.00 80.25 109 VAL A C 1
ATOM 856 O O . VAL A 1 109 ? -9.879 5.381 10.277 1.00 80.25 109 VAL A O 1
ATOM 859 N N . ALA A 1 110 ? -7.739 5.201 9.653 1.00 82.12 110 ALA A N 1
ATOM 860 C CA . ALA A 1 110 ? -7.913 3.917 8.985 1.00 82.12 110 ALA A CA 1
ATOM 861 C C . ALA A 1 110 ? -8.028 2.776 10.010 1.00 82.12 110 ALA A C 1
ATOM 863 O O . ALA A 1 110 ? -7.135 2.605 10.841 1.00 82.12 110 ALA A O 1
ATOM 864 N N . GLU A 1 111 ? -9.089 1.976 9.924 1.00 85.25 111 GLU A N 1
ATOM 865 C CA . GLU A 1 111 ? -9.169 0.652 10.559 1.00 85.25 111 GLU A CA 1
ATOM 866 C C . GLU A 1 111 ? -8.639 -0.425 9.613 1.00 85.25 111 GLU A C 1
ATOM 868 O O . GLU A 1 111 ? -8.005 -1.378 10.052 1.00 85.25 111 GLU A O 1
ATOM 873 N N . LYS A 1 112 ? -8.865 -0.254 8.305 1.00 88.75 112 LYS A N 1
ATOM 874 C CA . LYS A 1 112 ? -8.323 -1.128 7.266 1.00 88.75 112 LYS A CA 1
ATOM 875 C C . LYS A 1 112 ? -7.722 -0.338 6.124 1.00 88.75 112 LYS A C 1
ATOM 877 O O . LYS A 1 112 ? -8.170 0.769 5.819 1.00 88.75 112 LYS A O 1
ATOM 882 N N . ILE A 1 113 ? -6.754 -0.942 5.442 1.00 88.81 113 ILE A N 1
ATOM 883 C CA . ILE A 1 113 ? -6.114 -0.340 4.272 1.00 88.81 113 ILE A CA 1
ATOM 884 C C . ILE A 1 113 ? -5.872 -1.350 3.159 1.00 88.81 113 ILE A C 1
ATOM 886 O O . ILE A 1 113 ? -5.458 -2.474 3.408 1.00 88.81 113 ILE A O 1
ATOM 890 N N . GLY A 1 114 ? -6.072 -0.932 1.913 1.00 88.75 114 GLY A N 1
ATOM 891 C CA . GLY A 1 114 ? -5.615 -1.677 0.747 1.00 88.75 114 GLY A CA 1
ATOM 892 C C . GLY A 1 114 ? -5.050 -0.736 -0.305 1.00 88.75 114 GLY A C 1
ATOM 893 O O . GLY A 1 114 ? -5.651 0.293 -0.607 1.00 88.75 114 GLY A O 1
ATOM 894 N N . CYS A 1 115 ? -3.896 -1.086 -0.871 1.00 85.94 115 CYS A N 1
ATOM 895 C CA . CYS A 1 115 ? -3.178 -0.212 -1.797 1.00 85.94 115 CYS A CA 1
ATOM 896 C C . CYS A 1 115 ? -2.798 -0.914 -3.094 1.00 85.94 115 CYS A C 1
ATOM 898 O O . CYS A 1 115 ? -2.568 -2.118 -3.131 1.00 85.94 115 CYS A O 1
ATOM 900 N N . LYS A 1 116 ? -2.671 -0.114 -4.145 1.00 85.12 116 LYS A N 1
ATOM 901 C CA . LYS A 1 116 ? -2.000 -0.421 -5.401 1.00 85.12 116 LYS A CA 1
ATOM 902 C C . LYS A 1 116 ? -0.659 0.309 -5.402 1.00 85.12 116 LYS A C 1
ATOM 904 O O . LYS A 1 116 ? -0.603 1.486 -5.050 1.00 85.12 116 LYS A O 1
ATOM 909 N N . ILE A 1 117 ? 0.393 -0.371 -5.844 1.00 83.12 117 ILE A N 1
ATOM 910 C CA . ILE A 1 117 ? 1.702 0.238 -6.090 1.00 83.12 117 ILE A CA 1
ATOM 911 C C . ILE A 1 117 ? 2.014 0.093 -7.577 1.00 83.12 117 ILE A C 1
ATOM 913 O O . ILE A 1 117 ? 1.929 -1.006 -8.125 1.00 83.12 117 ILE A O 1
ATOM 917 N N . THR A 1 118 ? 2.366 1.195 -8.228 1.00 83.12 118 THR A N 1
ATOM 918 C CA . THR A 1 118 ? 2.802 1.220 -9.628 1.00 83.12 118 THR A CA 1
ATOM 919 C C . THR A 1 118 ? 4.252 1.679 -9.664 1.00 83.12 118 THR A C 1
ATOM 921 O O . THR A 1 118 ? 4.584 2.705 -9.083 1.00 83.12 118 THR A O 1
ATOM 924 N N . LEU A 1 119 ? 5.121 0.924 -10.335 1.00 81.56 119 LEU A N 1
ATOM 925 C CA . LEU A 1 119 ? 6.483 1.361 -10.630 1.00 81.56 119 LEU A CA 1
ATOM 926 C C . LEU A 1 119 ? 6.528 1.885 -12.064 1.00 81.56 119 LEU A C 1
ATOM 928 O O . LEU A 1 119 ? 6.172 1.165 -12.998 1.00 81.56 119 LEU A O 1
ATOM 932 N N . THR A 1 120 ? 6.964 3.126 -12.236 1.00 81.00 120 THR A N 1
ATOM 933 C CA . THR A 1 120 ? 7.143 3.768 -13.539 1.00 81.00 120 THR A CA 1
ATOM 934 C C . THR A 1 120 ? 8.610 4.129 -13.735 1.00 81.00 120 THR A C 1
ATOM 936 O O . THR A 1 120 ? 9.317 4.458 -12.787 1.00 81.00 120 THR A O 1
ATOM 939 N N . THR A 1 121 ? 9.089 4.044 -14.974 1.00 81.31 121 THR A N 1
ATOM 940 C CA . THR A 1 121 ? 10.442 4.475 -15.340 1.00 81.31 121 THR A CA 1
ATOM 941 C C . THR A 1 121 ? 10.320 5.656 -16.285 1.00 81.31 121 THR A C 1
ATOM 943 O O . THR A 1 121 ? 9.673 5.553 -17.330 1.00 81.31 121 THR A O 1
ATOM 946 N N . SER A 1 122 ? 10.929 6.772 -15.910 1.00 82.06 122 SER A N 1
ATOM 947 C CA . SER A 1 122 ? 11.039 7.967 -16.732 1.00 82.06 122 SER A CA 1
ATOM 948 C C . SER A 1 122 ? 11.811 7.657 -18.010 1.00 82.06 122 SER A C 1
ATOM 950 O O . SER A 1 122 ? 12.864 7.017 -17.989 1.00 82.06 122 SER A O 1
ATOM 952 N N . LYS A 1 123 ? 11.274 8.115 -19.141 1.00 87.25 123 LYS A N 1
ATOM 953 C CA . LYS A 1 123 ? 11.920 7.962 -20.450 1.00 87.25 123 LYS A CA 1
ATOM 954 C C . LYS A 1 123 ? 13.061 8.958 -20.656 1.00 87.25 123 LYS A C 1
ATOM 956 O O . LYS A 1 123 ? 13.917 8.696 -21.493 1.00 87.25 123 LYS A O 1
ATOM 961 N N . ASP A 1 124 ? 13.065 10.056 -19.903 1.00 87.25 124 ASP A N 1
ATOM 962 C CA . ASP A 1 124 ? 13.967 11.185 -20.135 1.00 87.25 124 ASP A CA 1
ATOM 963 C C . ASP A 1 124 ? 15.302 11.010 -19.401 1.00 87.25 124 ASP A C 1
ATOM 965 O O . ASP A 1 124 ? 16.361 11.274 -19.964 1.00 87.25 124 ASP A O 1
ATOM 969 N N . ASP A 1 125 ? 15.262 10.527 -18.158 1.00 88.44 125 ASP A N 1
ATOM 970 C CA . ASP A 1 125 ? 16.437 10.381 -17.287 1.00 88.44 125 ASP A CA 1
ATOM 971 C C . ASP A 1 125 ? 16.637 8.952 -16.753 1.00 88.44 125 ASP A C 1
ATOM 973 O O . ASP A 1 125 ? 17.568 8.695 -15.990 1.00 88.44 125 ASP A O 1
ATOM 977 N N . GLY A 1 126 ? 15.768 8.009 -17.139 1.00 82.50 126 GLY A N 1
ATOM 978 C CA . GLY A 1 126 ? 15.818 6.619 -16.680 1.00 82.50 126 GLY A CA 1
ATOM 979 C C . GLY A 1 126 ? 15.482 6.439 -15.197 1.00 82.50 126 GLY A C 1
ATOM 980 O O . GLY A 1 126 ? 15.638 5.336 -14.674 1.00 82.50 126 GLY A O 1
ATOM 981 N N . SER A 1 127 ? 15.038 7.491 -14.503 1.00 81.88 127 SER A N 1
ATOM 982 C CA . SER A 1 127 ? 14.701 7.405 -13.086 1.00 81.88 127 SER A CA 1
ATOM 983 C C . SER A 1 127 ? 13.468 6.530 -12.862 1.00 81.88 127 SER A C 1
ATOM 985 O O . SER A 1 127 ? 12.511 6.550 -13.635 1.00 81.88 127 SER A O 1
ATOM 987 N N . HIS A 1 128 ? 13.481 5.747 -11.787 1.00 80.44 128 HIS A N 1
ATOM 988 C CA . HIS A 1 128 ? 12.323 4.969 -11.364 1.00 80.44 128 HIS A CA 1
ATOM 989 C C . HIS A 1 128 ? 11.511 5.770 -10.349 1.00 80.44 128 HIS A C 1
ATOM 991 O O . HIS A 1 128 ? 12.081 6.365 -9.432 1.00 80.44 128 HIS A O 1
ATOM 997 N N . SER A 1 129 ? 10.189 5.754 -10.475 1.00 82.69 129 SER A N 1
ATOM 998 C CA . SER A 1 129 ? 9.275 6.290 -9.475 1.00 82.69 129 SER A CA 1
ATOM 999 C C . SER A 1 129 ? 8.275 5.229 -9.036 1.00 82.69 129 SER A C 1
ATOM 1001 O O . SER A 1 129 ? 7.883 4.357 -9.812 1.00 82.69 129 SER A O 1
ATOM 1003 N N . ALA A 1 130 ? 7.912 5.275 -7.762 1.00 83.94 130 ALA A N 1
ATOM 1004 C CA . ALA A 1 130 ? 6.838 4.491 -7.194 1.00 83.94 130 ALA A CA 1
ATOM 1005 C C . ALA A 1 130 ? 5.646 5.411 -6.944 1.00 83.94 130 ALA A C 1
ATOM 1007 O O . ALA A 1 130 ? 5.763 6.417 -6.244 1.00 83.94 130 ALA A O 1
ATOM 1008 N N . GLU A 1 131 ? 4.504 5.033 -7.500 1.00 85.25 131 GLU A N 1
ATOM 1009 C CA . GLU A 1 131 ? 3.211 5.660 -7.270 1.00 85.25 131 GLU A CA 1
ATOM 1010 C C . GLU A 1 131 ? 2.373 4.740 -6.385 1.00 85.25 131 GLU A C 1
ATOM 1012 O O . GLU A 1 131 ? 2.199 3.549 -6.668 1.00 85.25 131 GLU A O 1
ATOM 1017 N N . LEU A 1 132 ? 1.854 5.301 -5.304 1.00 86.88 132 LEU A N 1
ATOM 1018 C CA . LEU A 1 132 ? 1.029 4.634 -4.316 1.00 86.88 132 LEU A CA 1
ATOM 1019 C C . LEU A 1 132 ? -0.393 5.178 -4.419 1.00 86.88 132 LEU A C 1
ATOM 1021 O O . LEU A 1 132 ? -0.600 6.387 -4.367 1.00 86.88 132 LEU A O 1
ATOM 1025 N N . TYR A 1 133 ? -1.367 4.278 -4.527 1.00 87.19 133 TYR A N 1
ATOM 1026 C CA . TYR A 1 133 ? -2.786 4.609 -4.445 1.00 87.19 133 TYR A CA 1
ATOM 1027 C C . TYR A 1 133 ? -3.454 3.684 -3.433 1.00 87.19 133 TYR A C 1
ATOM 1029 O O . TYR A 1 133 ? -3.505 2.472 -3.644 1.00 87.19 133 TYR A O 1
ATOM 1037 N N . CYS A 1 134 ? -3.962 4.232 -2.336 1.00 87.12 134 CYS A N 1
ATOM 1038 C CA . CYS A 1 134 ? -4.585 3.477 -1.258 1.00 87.12 134 CYS A CA 1
ATOM 1039 C C . CYS A 1 134 ? -6.037 3.876 -1.053 1.00 87.12 134 CYS A C 1
ATOM 1041 O O . CYS A 1 134 ? -6.389 5.053 -1.113 1.00 87.12 134 CYS A O 1
ATOM 1043 N N . LEU A 1 135 ? -6.851 2.884 -0.712 1.00 88.94 135 LEU A N 1
ATOM 1044 C CA . LEU A 1 135 ? -8.163 3.076 -0.120 1.00 88.94 135 LEU A CA 1
ATOM 1045 C C . LEU A 1 135 ? -8.092 2.655 1.345 1.00 88.94 135 LEU A C 1
ATOM 1047 O O . LEU A 1 135 ? -7.620 1.557 1.654 1.00 88.94 135 LEU A O 1
ATOM 1051 N N . ILE A 1 136 ? -8.572 3.520 2.234 1.00 87.62 136 ILE A N 1
ATOM 1052 C CA . ILE A 1 136 ? -8.720 3.207 3.657 1.00 87.62 136 ILE A CA 1
ATOM 1053 C C . ILE A 1 136 ? -10.191 3.138 4.038 1.00 87.62 136 ILE A C 1
ATOM 1055 O O . ILE A 1 136 ? -10.976 3.973 3.600 1.00 87.62 136 ILE A O 1
ATOM 1059 N N . ASP A 1 137 ? -10.550 2.157 4.857 1.00 86.06 137 ASP A N 1
ATOM 1060 C CA . ASP A 1 137 ? -11.855 2.063 5.512 1.00 86.06 137 ASP A CA 1
ATOM 1061 C C . ASP A 1 137 ? -11.685 2.520 6.962 1.00 86.06 137 ASP A C 1
ATOM 1063 O O . ASP A 1 137 ? -10.814 2.024 7.681 1.00 86.06 137 ASP A O 1
ATOM 1067 N N . ASN A 1 138 ? -12.473 3.511 7.368 1.00 73.38 138 ASN A N 1
ATOM 1068 C CA . ASN A 1 138 ? -12.418 4.128 8.692 1.00 73.38 138 ASN A CA 1
ATOM 1069 C C . ASN A 1 138 ? -13.449 3.548 9.669 1.00 73.38 138 ASN A C 1
ATOM 1071 O O . ASN A 1 138 ? -13.684 4.128 10.731 1.00 73.38 138 ASN A O 1
ATOM 1075 N N . GLY A 1 139 ? -14.088 2.433 9.297 1.00 64.00 139 GLY A N 1
ATOM 1076 C CA . GLY A 1 139 ? -15.220 1.900 10.035 1.00 64.00 139 GLY A CA 1
ATOM 1077 C C . GLY A 1 139 ? -16.399 2.874 9.984 1.00 64.00 139 GLY A C 1
ATOM 1078 O O . GLY A 1 139 ? -16.308 4.024 9.550 1.00 64.00 139 GLY A O 1
ATOM 1079 N N . LYS A 1 140 ? -17.585 2.440 10.419 1.00 54.75 140 LYS A N 1
ATOM 1080 C CA . LYS A 1 140 ? -18.698 3.388 10.552 1.00 54.75 140 LYS A CA 1
ATOM 1081 C C . LYS A 1 140 ? -18.317 4.420 11.607 1.00 54.75 140 LYS A C 1
ATOM 1083 O O . LYS A 1 140 ? -18.383 4.116 12.796 1.00 54.75 140 LYS A O 1
ATOM 1088 N N . VAL A 1 141 ? -18.003 5.639 11.173 1.00 46.41 141 VAL A N 1
ATOM 1089 C CA . VAL A 1 141 ? -17.953 6.824 12.028 1.00 46.41 141 VAL A CA 1
ATOM 1090 C C . VAL A 1 141 ? -19.257 6.859 12.827 1.00 46.41 141 VAL A C 1
ATOM 1092 O O . VAL A 1 141 ? -20.314 7.224 12.311 1.00 46.41 141 VAL A O 1
ATOM 1095 N N . LYS A 1 142 ? -19.217 6.450 14.100 1.00 40.34 142 LYS A N 1
ATOM 1096 C CA . LYS A 1 142 ? -20.221 6.889 15.064 1.00 40.34 142 LYS A CA 1
ATOM 1097 C C . LYS A 1 142 ? -19.919 8.360 15.275 1.00 40.34 142 LYS A C 1
ATOM 1099 O O . LYS A 1 142 ? -19.083 8.705 16.101 1.00 40.34 142 LYS A O 1
ATOM 1104 N N . THR A 1 143 ? -20.554 9.220 14.487 1.00 33.91 143 THR A N 1
ATOM 1105 C CA . THR A 1 143 ? -20.595 10.648 14.786 1.00 33.91 143 THR A CA 1
ATOM 1106 C C . THR A 1 143 ? -21.097 10.786 16.223 1.00 33.91 143 THR A C 1
ATOM 1108 O O . THR A 1 143 ? -22.205 10.301 16.495 1.00 33.91 143 THR A O 1
ATOM 1111 N N . PRO A 1 144 ? -20.318 11.367 17.153 1.00 41.97 144 PRO A N 1
ATOM 1112 C CA . PRO A 1 144 ? -20.870 11.749 18.439 1.00 41.97 144 PRO A CA 1
ATOM 1113 C C . PRO A 1 144 ? -22.002 12.738 18.152 1.00 41.97 144 PRO A C 1
ATOM 1115 O O . PRO A 1 144 ? -21.830 13.692 17.392 1.00 41.97 144 PRO A O 1
ATOM 1118 N N . ARG A 1 145 ? -23.186 12.401 18.658 1.00 37.69 145 ARG A N 1
ATOM 1119 C CA . ARG A 1 145 ? -24.386 13.225 18.572 1.00 37.69 145 ARG A CA 1
ATOM 1120 C C . ARG A 1 145 ? -24.427 14.170 19.758 1.00 37.69 145 ARG A C 1
ATOM 1122 O O 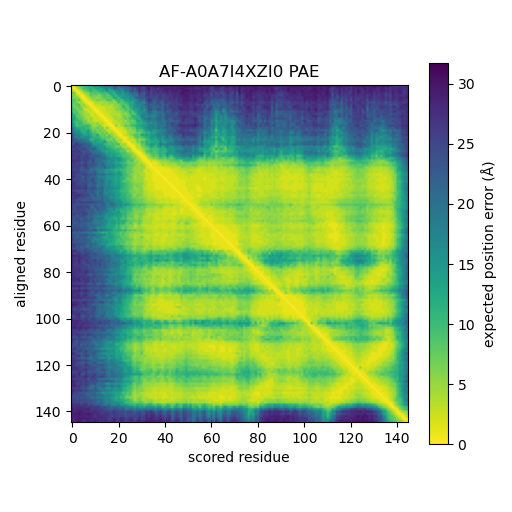. ARG A 1 145 ? -24.017 13.714 20.849 1.00 37.69 145 ARG A O 1
#

Organism: Haemonchus contortus (NCBI:txid6289)

Secondary structure (DSSP, 8-state):
--HHHHHHHHHHHHHHHHHHHHHHHHHHHHHS-HHHHHHHHHHHHHHHHTTTPPPPPGGGB-HHHHHHHHTT---TTEEEEEEEEE--S-HHHHHHHHHHHH-TTGGGG-SEEEEEEEEEE-TTT--EEEEEEEEEE--------

Solvent-accessible surface area (backbone atoms only — not comparable to full-atom values): 7908 Å² total; per-residue (Å²): 140,68,71,65,60,57,53,52,51,50,53,52,50,52,49,51,54,48,50,52,50,51,50,48,54,55,52,34,50,70,55,38,48,65,71,52,49,54,22,41,48,49,35,51,30,56,57,25,51,80,70,78,41,85,66,74,54,80,88,31,52,35,52,68,38,16,50,31,31,66,68,70,55,87,50,99,73,42,55,79,40,50,20,57,25,64,50,73,93,42,58,44,63,25,42,29,46,7,44,67,66,61,32,86,67,59,68,67,56,42,66,28,39,11,47,24,65,46,80,48,68,43,88,87,80,65,48,41,32,36,38,38,34,31,29,25,36,49,65,86,76,74,71,85,127

Foldseek 3Di:
DPVVVVVVVVVVVVVVVVVVVVVLVVVLCVQAPPLLLVLLQVLLQVLLVVVVADGDDPVLEDSVQQVCQVVVNDDPQWDKAKFKAFDPVDSNVQNNRRRVVGVPCVSRQASHKHKGWDWDADPPPRTIMIMIIMIGGNDPPPPDD

Nearest PDB structures (foldseek):
  5eou-assembly2_B  TM=5.127E-01  e=1.151E+00  Pseudomonas aeruginosa PAO1
  3o3u-assembly1_N  TM=4.880E-01  e=8.351E-01  Escherichia coli
  6xq8-assembly1_B-4  TM=4.939E-01  e=1.395E+00  Homo sapiens
  6xq6-assembly1_A-3  TM=5.008E-01  e=1.690E+00  Homo sapiens
  6xq8-assembly1_A-3  TM=4.942E-01  e=1.690E+00  Homo sapiens